Protein AF-A0A127Q709-F1 (afdb_monomer)

Mean predicted aligned error: 5.18 Å

Structure (mmCIF, N/CA/C/O backbone):
data_AF-A0A127Q709-F1
#
_entry.id   AF-A0A127Q709-F1
#
loop_
_atom_site.group_PDB
_atom_site.id
_atom_site.type_symbol
_atom_site.label_atom_id
_atom_site.label_alt_id
_atom_site.label_comp_id
_atom_site.label_asym_id
_atom_site.label_entity_id
_atom_site.label_seq_id
_atom_site.pdbx_PDB_ins_code
_atom_site.Cartn_x
_atom_site.Cartn_y
_atom_site.Cartn_z
_atom_site.occupancy
_atom_site.B_iso_or_equiv
_atom_site.auth_seq_id
_atom_site.auth_comp_id
_atom_site.auth_asym_id
_atom_site.auth_atom_id
_atom_site.pdbx_PDB_model_num
ATOM 1 N N . MET A 1 1 ? 7.941 16.028 22.032 1.00 67.19 1 MET A N 1
ATOM 2 C CA . MET A 1 1 ? 8.791 14.911 22.494 1.00 67.19 1 MET A CA 1
ATOM 3 C C . MET A 1 1 ? 8.388 13.693 21.698 1.00 67.19 1 MET A C 1
ATOM 5 O O . MET A 1 1 ? 7.198 13.430 21.607 1.00 67.19 1 MET A O 1
ATOM 9 N N . GLU A 1 2 ? 9.345 13.014 21.081 1.00 82.94 2 GLU A N 1
ATOM 10 C CA . GLU A 1 2 ? 9.104 11.744 20.394 1.00 82.94 2 GLU A CA 1
ATOM 11 C C . GLU A 1 2 ? 8.990 10.629 21.444 1.00 82.94 2 GLU A C 1
ATOM 13 O O . GLU A 1 2 ? 9.824 10.550 22.348 1.00 82.94 2 GLU A O 1
ATOM 18 N N . GLN A 1 3 ? 7.951 9.795 21.357 1.00 87.25 3 GLN A N 1
ATOM 19 C CA . GLN A 1 3 ? 7.741 8.666 22.263 1.00 87.25 3 GLN A CA 1
ATOM 20 C C . GLN A 1 3 ? 7.582 7.385 21.449 1.00 87.25 3 GLN A C 1
ATOM 22 O O . GLN A 1 3 ? 6.713 7.286 20.587 1.00 87.25 3 GLN A O 1
ATOM 27 N N . LYS A 1 4 ? 8.409 6.381 21.750 1.00 89.19 4 LYS A N 1
ATOM 28 C CA . LYS A 1 4 ? 8.292 5.051 21.148 1.00 89.19 4 LYS A CA 1
ATOM 29 C C . LYS A 1 4 ? 7.234 4.246 21.893 1.00 89.19 4 LYS A C 1
ATOM 31 O O . LYS A 1 4 ? 7.321 4.091 23.110 1.00 89.19 4 LYS A O 1
ATOM 36 N N . ILE A 1 5 ? 6.260 3.723 21.156 1.00 89.50 5 ILE A N 1
ATOM 37 C CA . ILE A 1 5 ? 5.216 2.840 21.677 1.00 89.50 5 ILE A CA 1
ATOM 38 C C . ILE A 1 5 ? 5.480 1.432 21.156 1.00 89.50 5 ILE A C 1
ATOM 40 O O . ILE A 1 5 ? 5.639 1.227 19.954 1.00 89.50 5 ILE A O 1
ATOM 44 N N . LEU A 1 6 ? 5.537 0.458 22.063 1.00 89.12 6 LEU A N 1
ATOM 45 C CA . LEU A 1 6 ? 5.592 -0.947 21.680 1.00 89.12 6 LEU A CA 1
ATOM 46 C C . LEU A 1 6 ? 4.195 -1.394 21.256 1.00 89.12 6 LEU A C 1
ATOM 48 O O . LEU A 1 6 ? 3.249 -1.310 22.037 1.00 89.12 6 LEU A O 1
ATOM 52 N 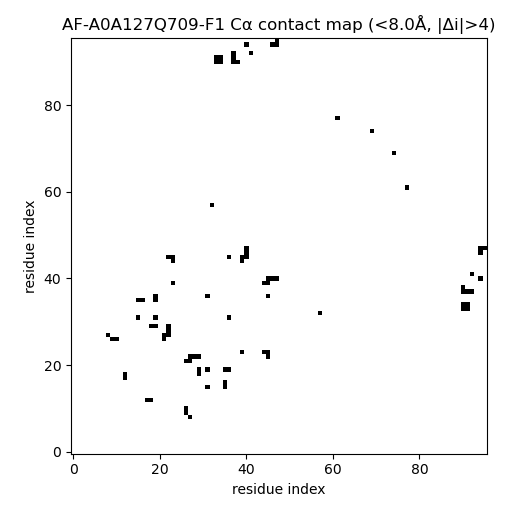N . VAL A 1 7 ? 4.082 -1.878 20.023 1.00 86.69 7 VAL A N 1
ATOM 53 C CA . VAL A 1 7 ? 2.839 -2.429 19.482 1.00 86.69 7 VAL A CA 1
ATOM 54 C C . VAL A 1 7 ? 2.917 -3.950 19.555 1.00 86.69 7 VAL A C 1
ATOM 56 O O . VAL A 1 7 ? 3.858 -4.552 19.042 1.00 86.69 7 VAL A O 1
ATOM 59 N N . SER A 1 8 ? 1.929 -4.569 20.201 1.00 85.88 8 SER A N 1
ATOM 60 C CA . SER A 1 8 ? 1.736 -6.020 20.205 1.00 85.88 8 SER A CA 1
ATOM 61 C C . SER A 1 8 ? 0.436 -6.335 19.478 1.00 85.88 8 SER A C 1
ATOM 63 O O . SER A 1 8 ? -0.622 -5.841 19.868 1.00 85.88 8 SER A O 1
ATOM 65 N N . GLY A 1 9 ? 0.524 -7.111 18.399 1.00 85.94 9 GLY A N 1
ATOM 66 C CA . GLY A 1 9 ? -0.622 -7.546 17.604 1.00 85.94 9 GLY A CA 1
ATOM 67 C C . GLY A 1 9 ? -0.896 -9.040 17.757 1.00 85.94 9 GLY A C 1
ATOM 68 O O . GLY A 1 9 ? 0.007 -9.818 18.071 1.00 85.94 9 GLY A O 1
ATOM 69 N N . ILE A 1 10 ? -2.140 -9.443 17.483 1.00 90.44 10 ILE A N 1
ATOM 70 C CA . ILE A 1 10 ? -2.559 -10.856 17.429 1.00 90.44 10 ILE A CA 1
ATOM 71 C C . ILE A 1 10 ? -2.113 -11.565 16.139 1.00 90.44 10 ILE A C 1
ATOM 73 O O . ILE A 1 10 ? -2.157 -12.790 16.062 1.00 90.44 10 ILE A O 1
ATOM 77 N N . LEU A 1 11 ? -1.675 -10.797 15.136 1.00 93.12 11 LEU A N 1
ATOM 78 C CA . LEU A 1 11 ? -1.184 -11.272 13.847 1.00 93.12 11 LEU A CA 1
ATOM 79 C C . LEU A 1 11 ? 0.042 -10.454 13.427 1.00 93.12 11 LEU A C 1
ATOM 81 O O . LEU A 1 11 ? 0.047 -9.230 13.541 1.00 93.12 11 LEU A O 1
ATOM 85 N N . TRP A 1 12 ? 1.052 -11.146 12.901 1.00 92.81 12 TRP A N 1
ATOM 86 C CA . TRP A 1 12 ? 2.258 -10.559 12.323 1.00 92.81 12 TRP A CA 1
ATOM 87 C C . TRP A 1 12 ? 2.454 -11.134 10.926 1.00 92.81 12 TRP A C 1
ATOM 89 O O . TRP A 1 12 ? 2.347 -12.345 10.732 1.00 92.81 12 TRP A O 1
ATOM 99 N N . GLY A 1 13 ? 2.738 -10.277 9.950 1.00 90.38 13 GLY A N 1
ATOM 100 C CA . GLY A 1 13 ? 2.867 -10.693 8.560 1.00 90.38 13 GLY A CA 1
ATOM 101 C C . GLY A 1 13 ? 3.722 -9.731 7.751 1.00 90.38 13 GLY A C 1
ATOM 102 O O . GLY A 1 13 ? 3.896 -8.572 8.114 1.00 90.38 13 GLY A O 1
ATOM 103 N N . ASN A 1 14 ? 4.256 -10.232 6.643 1.00 93.56 14 ASN A N 1
ATOM 104 C CA . ASN 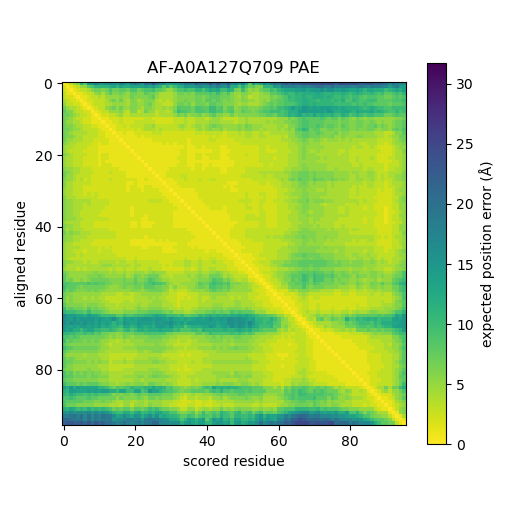A 1 14 ? 5.033 -9.470 5.665 1.00 93.56 14 ASN A CA 1
ATOM 105 C C . ASN A 1 14 ? 4.294 -9.318 4.321 1.00 93.56 14 ASN A C 1
ATOM 107 O O . ASN A 1 14 ? 4.899 -8.928 3.326 1.00 93.56 14 ASN A O 1
ATOM 111 N N . SER A 1 15 ? 3.001 -9.647 4.288 1.00 95.38 15 SER A N 1
ATOM 112 C CA . SER A 1 15 ? 2.130 -9.511 3.123 1.00 95.38 15 SER A CA 1
ATOM 113 C C . SER A 1 15 ? 1.057 -8.468 3.415 1.00 95.38 15 SER A C 1
ATOM 115 O O . SER A 1 15 ? 0.301 -8.610 4.377 1.00 95.38 15 SER A O 1
ATOM 117 N N . GLY A 1 16 ? 0.992 -7.431 2.577 1.00 94.50 16 GLY A N 1
ATOM 118 C CA . GLY A 1 16 ? -0.023 -6.382 2.684 1.00 94.50 16 GLY A CA 1
ATOM 119 C C . GLY A 1 16 ? -1.443 -6.924 2.523 1.00 94.50 16 GLY A C 1
ATOM 120 O O . GLY A 1 16 ? -2.315 -6.560 3.303 1.00 94.50 16 GLY A O 1
ATOM 121 N N . ASP A 1 17 ? -1.656 -7.861 1.592 1.00 96.38 17 ASP A N 1
ATOM 122 C CA . ASP A 1 17 ? -2.971 -8.468 1.346 1.00 96.38 17 ASP A CA 1
ATOM 123 C C . ASP A 1 17 ? -3.513 -9.193 2.582 1.00 96.38 17 ASP A C 1
ATOM 125 O O . ASP A 1 17 ? -4.637 -8.938 3.003 1.00 96.38 17 ASP A O 1
ATOM 129 N N . ILE A 1 18 ? -2.687 -10.031 3.220 1.00 96.56 18 ILE A N 1
ATOM 130 C CA . ILE A 1 18 ? -3.085 -10.769 4.429 1.00 96.56 18 ILE A CA 1
ATOM 131 C C . ILE A 1 18 ? -3.431 -9.800 5.566 1.00 96.56 18 ILE A C 1
ATOM 133 O O . ILE A 1 18 ? -4.416 -9.997 6.274 1.00 96.56 18 ILE A O 1
ATOM 137 N N . LEU A 1 19 ? -2.625 -8.751 5.753 1.00 96.56 19 LEU A N 1
ATOM 138 C CA . LEU A 1 19 ? -2.849 -7.772 6.818 1.00 96.56 19 LEU A CA 1
ATOM 139 C C . LEU A 1 19 ? -4.070 -6.881 6.551 1.00 96.56 19 LEU A C 1
ATOM 141 O O . LEU A 1 19 ? -4.786 -6.553 7.497 1.00 96.56 19 LEU A O 1
ATOM 145 N N . ARG A 1 20 ? -4.331 -6.517 5.289 1.00 96.81 20 ARG A N 1
ATOM 146 C CA . ARG A 1 20 ? -5.563 -5.832 4.875 1.00 96.81 20 ARG A CA 1
ATOM 147 C C . ARG A 1 20 ? -6.778 -6.692 5.190 1.00 96.81 20 ARG A C 1
ATOM 149 O O . ARG A 1 20 ? -7.702 -6.203 5.830 1.00 96.81 20 ARG A O 1
ATOM 156 N N . ASP A 1 21 ? -6.779 -7.943 4.740 1.00 97.00 21 ASP A N 1
ATOM 157 C CA . ASP A 1 21 ? -7.939 -8.824 4.879 1.00 97.00 21 ASP A CA 1
ATOM 158 C C . ASP A 1 21 ? -8.211 -9.119 6.360 1.00 97.00 21 ASP A C 1
ATOM 160 O O . ASP A 1 21 ? -9.351 -9.049 6.808 1.00 97.00 21 ASP A O 1
ATOM 164 N N . ALA A 1 22 ? -7.163 -9.310 7.167 1.00 96.88 22 ALA A N 1
ATOM 165 C CA . ALA A 1 22 ? -7.304 -9.426 8.616 1.00 96.88 22 ALA A CA 1
ATOM 166 C C . ALA A 1 22 ? -7.934 -8.171 9.254 1.00 96.88 22 ALA A C 1
ATOM 168 O O . ALA A 1 22 ? -8.795 -8.289 10.124 1.00 96.88 22 ALA A O 1
ATOM 169 N N . ALA A 1 23 ? -7.539 -6.967 8.828 1.00 97.00 23 ALA A N 1
ATOM 170 C CA . ALA A 1 23 ? -8.143 -5.731 9.326 1.00 97.00 23 ALA A CA 1
ATOM 171 C C . ALA A 1 23 ? -9.614 -5.587 8.897 1.00 97.00 23 ALA A C 1
ATOM 173 O O . ALA A 1 23 ? -10.440 -5.170 9.706 1.00 97.00 23 ALA A O 1
ATOM 174 N N . VAL A 1 24 ? -9.955 -5.984 7.665 1.00 97.88 24 VAL A N 1
ATOM 175 C CA . VAL A 1 24 ? -11.342 -6.027 7.160 1.00 97.88 24 VAL A CA 1
ATOM 176 C C . VAL A 1 24 ? -12.210 -6.975 7.993 1.00 97.88 24 VAL A C 1
ATOM 178 O O . VAL A 1 24 ? -13.348 -6.638 8.307 1.00 97.88 24 VAL A O 1
ATOM 181 N N . GLU A 1 25 ? -11.660 -8.114 8.413 1.00 97.38 25 GLU A N 1
ATOM 182 C CA . GLU A 1 25 ? -12.325 -9.082 9.298 1.00 97.38 25 GLU A CA 1
ATOM 183 C C . GLU A 1 25 ? -12.300 -8.671 10.788 1.00 97.38 25 GLU A C 1
ATOM 185 O O . GLU A 1 25 ? -12.742 -9.419 11.661 1.00 97.38 25 GLU A O 1
ATOM 190 N N . GLY A 1 26 ? -11.791 -7.478 11.113 1.00 96.06 26 GLY A N 1
ATOM 191 C CA . GLY A 1 26 ? -11.830 -6.919 12.465 1.00 96.06 26 GLY A CA 1
ATOM 192 C C . GLY A 1 26 ? -10.726 -7.404 13.409 1.00 96.06 26 GLY A C 1
ATOM 193 O O . GLY A 1 26 ? -10.847 -7.232 14.621 1.00 96.06 26 GLY A O 1
ATOM 194 N N . LEU A 1 27 ? -9.630 -7.975 12.896 1.00 95.56 27 LEU A N 1
ATOM 195 C CA . LEU A 1 27 ? -8.511 -8.454 13.722 1.00 95.56 27 LEU A CA 1
ATOM 196 C C . LEU A 1 27 ? -7.590 -7.328 14.237 1.00 95.56 27 LEU A C 1
ATOM 198 O O . LEU A 1 27 ? -6.666 -7.600 15.006 1.00 95.56 27 LEU A O 1
ATOM 202 N N . GLY A 1 28 ? -7.816 -6.072 13.842 1.00 94.00 28 GLY A N 1
ATOM 203 C CA . GLY A 1 28 ? -7.088 -4.920 14.376 1.00 94.00 28 GLY A CA 1
ATOM 204 C C . GLY A 1 28 ? -6.909 -3.774 13.382 1.00 94.00 28 GLY A C 1
ATOM 205 O O . GLY A 1 28 ? -7.647 -3.646 12.410 1.00 94.00 28 GLY A O 1
ATOM 206 N N . ILE A 1 29 ? -5.911 -2.930 13.654 1.00 94.62 29 ILE A N 1
ATOM 207 C CA . ILE A 1 29 ? -5.520 -1.785 12.819 1.00 94.62 29 ILE A CA 1
ATOM 208 C C . ILE A 1 29 ? -4.317 -2.189 11.962 1.00 94.62 29 ILE A C 1
ATOM 210 O O . ILE A 1 29 ? -3.425 -2.896 12.431 1.00 94.62 29 ILE A O 1
ATOM 214 N N . THR A 1 30 ? -4.267 -1.711 10.719 1.00 94.25 30 THR A N 1
ATOM 215 C CA . THR A 1 30 ? -3.136 -1.922 9.811 1.00 94.25 30 THR A CA 1
ATOM 216 C C . THR A 1 30 ? -2.716 -0.610 9.152 1.00 94.25 30 THR A C 1
ATOM 218 O O . THR A 1 30 ? -3.559 0.238 8.863 1.00 94.25 30 THR A O 1
ATOM 221 N N . LEU A 1 31 ? -1.413 -0.441 8.927 1.00 92.69 31 LEU A N 1
ATOM 222 C CA . LEU A 1 31 ? -0.855 0.649 8.129 1.00 92.69 31 LEU A CA 1
ATOM 223 C C . LEU A 1 31 ? -0.598 0.106 6.724 1.00 92.69 31 LEU A C 1
ATOM 225 O O . LEU A 1 31 ? 0.232 -0.786 6.554 1.00 92.69 31 LEU A O 1
ATOM 229 N N . GLN A 1 32 ? -1.325 0.617 5.734 1.00 93.25 32 GLN A N 1
ATOM 230 C CA . GLN A 1 32 ? -1.242 0.154 4.351 1.00 93.25 32 GLN A CA 1
ATOM 231 C C . GLN A 1 32 ? -1.243 1.349 3.393 1.00 93.25 32 GLN A C 1
ATOM 233 O O . GLN A 1 32 ? -1.956 2.317 3.645 1.00 93.25 32 GLN A O 1
ATOM 238 N N . PRO A 1 33 ? -0.504 1.268 2.275 1.00 92.12 33 PRO A N 1
ATOM 239 C CA . PRO A 1 33 ? -0.680 2.158 1.138 1.00 92.12 33 PRO A CA 1
ATOM 240 C C . PRO A 1 33 ? -2.128 2.206 0.643 1.00 92.12 33 PRO A C 1
ATOM 242 O O . PRO A 1 33 ? -2.773 1.164 0.487 1.00 92.12 33 PRO A O 1
ATOM 245 N N . ASP A 1 34 ? -2.594 3.403 0.289 1.00 91.12 34 ASP A N 1
ATOM 246 C CA . ASP A 1 34 ? -3.979 3.646 -0.132 1.00 91.12 34 ASP A CA 1
ATOM 247 C C . ASP A 1 34 ? -4.417 2.750 -1.292 1.00 91.12 34 ASP A C 1
ATOM 249 O O . ASP A 1 34 ? -5.524 2.211 -1.279 1.00 91.12 34 ASP A O 1
ATOM 253 N N . PHE A 1 35 ? -3.531 2.501 -2.263 1.00 90.88 35 PHE A N 1
ATOM 254 C CA . PHE A 1 35 ? -3.842 1.663 -3.425 1.00 90.88 35 PHE A CA 1
ATOM 255 C C . PHE A 1 35 ? -4.220 0.220 -3.065 1.00 90.88 35 PHE A C 1
ATOM 257 O O . PHE A 1 35 ? -4.883 -0.439 -3.863 1.00 90.88 35 PHE A O 1
ATOM 264 N N . MET A 1 36 ? -3.831 -0.282 -1.887 1.00 94.00 36 MET A N 1
ATOM 265 C CA . MET A 1 36 ? -4.211 -1.624 -1.434 1.00 94.00 36 MET A CA 1
ATOM 266 C C . MET A 1 36 ? -5.542 -1.654 -0.68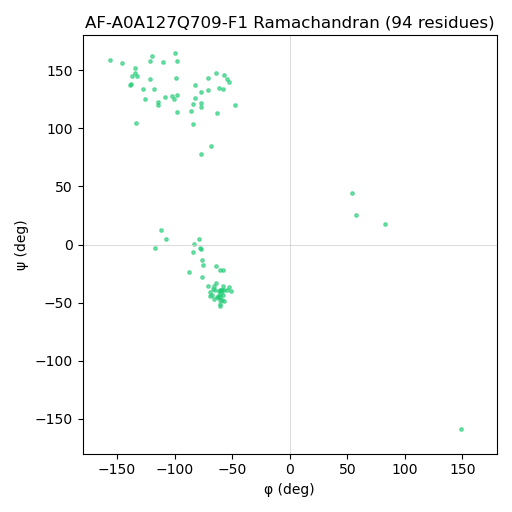6 1.00 94.00 36 MET A C 1
ATOM 268 O O . MET A 1 36 ? -6.172 -2.709 -0.633 1.00 94.00 36 MET A O 1
ATOM 272 N N . ILE A 1 37 ? -5.969 -0.534 -0.099 1.00 95.00 37 ILE A N 1
ATOM 273 C CA . ILE A 1 37 ? -7.119 -0.483 0.819 1.00 95.00 37 ILE A CA 1
ATOM 274 C C . ILE A 1 37 ? -8.276 0.387 0.320 1.00 95.00 37 ILE A C 1
ATOM 276 O O . ILE A 1 37 ? -9.326 0.425 0.961 1.00 95.00 37 ILE A O 1
ATOM 280 N N . TYR A 1 38 ? -8.124 1.055 -0.827 1.00 94.94 38 TYR A N 1
ATOM 281 C CA . TYR A 1 38 ? -9.101 2.023 -1.328 1.00 94.94 38 TYR A CA 1
ATOM 282 C C . TYR A 1 38 ? -10.513 1.441 -1.497 1.00 94.94 38 TYR A C 1
ATOM 284 O O . TYR A 1 38 ? -11.489 2.110 -1.163 1.00 94.94 38 TYR A O 1
ATOM 292 N N . GLU A 1 39 ? -10.653 0.197 -1.971 1.00 95.19 39 GLU A N 1
ATOM 293 C CA . GLU A 1 39 ? -11.972 -0.438 -2.125 1.00 95.19 39 GLU A CA 1
ATOM 294 C C . GLU A 1 39 ? -12.621 -0.700 -0.774 1.00 95.19 39 GLU A C 1
ATOM 296 O O . GLU A 1 39 ? -13.792 -0.381 -0.580 1.00 95.19 39 GLU A O 1
ATOM 301 N N . ALA A 1 40 ? -11.848 -1.204 0.186 1.00 95.81 40 ALA A N 1
ATOM 302 C CA . ALA A 1 40 ? -12.334 -1.479 1.528 1.00 95.81 40 ALA A CA 1
ATOM 303 C C . ALA A 1 40 ? -12.728 -0.188 2.268 1.00 95.81 40 ALA A C 1
ATOM 305 O O . ALA A 1 40 ? -13.735 -0.177 2.976 1.00 95.81 40 ALA A O 1
ATOM 306 N N . LEU A 1 41 ? -12.002 0.916 2.056 1.00 95.06 41 LEU A N 1
ATOM 307 C CA . LEU A 1 41 ? -12.390 2.245 2.543 1.00 95.06 41 LEU A CA 1
ATOM 308 C C . LEU A 1 41 ? -13.677 2.738 1.864 1.00 95.06 41 LEU A C 1
ATOM 310 O O . LEU A 1 41 ? -14.609 3.178 2.540 1.00 95.06 41 LEU A O 1
ATOM 314 N N . ARG A 1 42 ? -13.770 2.619 0.532 1.00 94.00 42 ARG A N 1
ATOM 315 C CA . ARG A 1 42 ? -14.958 3.009 -0.249 1.00 94.00 42 ARG A CA 1
ATOM 316 C C . ARG A 1 42 ? -16.209 2.242 0.187 1.00 94.00 42 ARG A C 1
ATOM 318 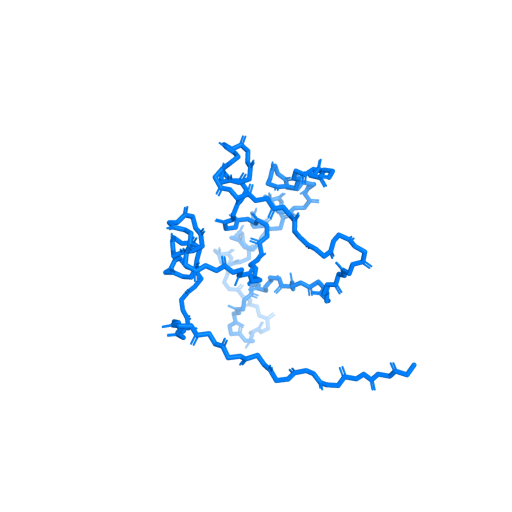O O . ARG A 1 42 ? -17.289 2.821 0.265 1.00 94.00 42 ARG A O 1
ATOM 325 N N . GLU A 1 43 ? -16.056 0.957 0.485 1.00 95.69 43 GLU A N 1
ATOM 326 C CA . GLU A 1 43 ? -17.118 0.057 0.949 1.00 95.69 43 GLU A CA 1
ATOM 327 C C . GLU A 1 43 ? -17.381 0.148 2.458 1.00 95.69 43 GLU A C 1
ATOM 329 O O . GLU A 1 43 ? -18.260 -0.548 2.963 1.00 95.69 43 GLU A O 1
ATOM 334 N N . ARG A 1 44 ? -16.651 1.009 3.185 1.00 94.94 44 ARG A N 1
ATOM 335 C CA . ARG A 1 44 ? -16.723 1.159 4.650 1.00 94.94 44 ARG A CA 1
ATOM 336 C C . ARG A 1 44 ? -16.445 -0.131 5.428 1.00 94.94 44 ARG A C 1
ATOM 338 O O . ARG A 1 44 ? -16.887 -0.277 6.564 1.00 94.94 44 ARG A O 1
ATOM 345 N N . LYS A 1 45 ? -15.696 -1.053 4.824 1.00 97.25 45 LYS A N 1
ATOM 346 C CA . LYS A 1 45 ? -15.109 -2.216 5.503 1.00 97.25 45 LYS A CA 1
ATOM 347 C C . LYS A 1 45 ? -13.897 -1.815 6.341 1.00 97.25 45 LYS A C 1
ATOM 349 O O . LYS A 1 45 ? -13.608 -2.449 7.344 1.00 97.25 45 LYS A O 1
ATOM 354 N N . LEU A 1 46 ? -13.214 -0.744 5.936 1.00 96.75 46 LEU A N 1
ATOM 355 C CA . LEU A 1 46 ? -12.166 -0.083 6.705 1.00 96.75 46 LEU A CA 1
ATOM 356 C C . LEU A 1 46 ? -12.527 1.385 6.942 1.00 96.75 46 LEU A C 1
ATOM 358 O O . LEU A 1 46 ? -13.291 1.986 6.183 1.00 96.75 46 LEU A O 1
ATOM 362 N N . VAL A 1 47 ? -11.930 1.966 7.980 1.00 95.31 47 VAL A N 1
ATOM 363 C CA . VAL A 1 47 ? -12.009 3.395 8.307 1.00 95.31 47 VAL A CA 1
ATOM 364 C C . VAL A 1 47 ? -10.614 3.919 8.647 1.00 95.31 47 VAL A C 1
ATOM 366 O O . VAL A 1 47 ? -9.795 3.178 9.195 1.00 95.31 47 VAL A O 1
ATOM 369 N N . ARG A 1 48 ? -10.333 5.192 8.335 1.00 93.19 48 ARG A N 1
ATOM 370 C CA . ARG A 1 48 ? -9.090 5.845 8.773 1.00 93.19 48 ARG A CA 1
ATOM 371 C C . ARG A 1 48 ? -9.162 6.076 10.281 1.00 93.19 48 ARG A C 1
ATOM 373 O O . ARG A 1 48 ? -10.154 6.584 10.796 1.00 93.19 48 ARG A O 1
ATOM 380 N N . VAL A 1 49 ? -8.093 5.717 10.976 1.00 93.88 49 VAL A N 1
ATOM 381 C CA . VAL A 1 49 ? -7.880 6.020 12.396 1.00 93.88 49 VAL A CA 1
ATOM 382 C C . VAL A 1 49 ? -6.622 6.865 12.532 1.00 93.88 49 VAL A C 1
ATOM 384 O O . VAL A 1 49 ? -5.810 6.896 11.610 1.00 93.88 49 VAL A O 1
ATOM 387 N N . LEU A 1 50 ? -6.457 7.543 13.673 1.00 92.06 50 LEU A N 1
ATOM 388 C CA . LEU A 1 50 ? -5.307 8.424 13.919 1.00 92.06 50 LEU A CA 1
ATOM 389 C C . LEU A 1 50 ? -5.148 9.488 12.813 1.00 92.06 50 LEU A C 1
ATOM 391 O O . LEU A 1 50 ? -4.047 9.726 12.338 1.00 92.06 50 LEU A O 1
ATOM 395 N N . SER A 1 51 ? -6.250 10.120 12.393 1.00 90.94 51 SER A N 1
ATOM 396 C CA . SER A 1 51 ? -6.294 11.068 11.264 1.00 90.94 51 SER A CA 1
ATOM 397 C C . SER A 1 51 ? -5.359 12.271 11.399 1.00 90.94 51 SER A C 1
ATOM 399 O O . SER A 1 51 ? -4.996 12.862 10.390 1.00 90.94 51 SER A O 1
ATOM 401 N N . ASP A 1 52 ? -4.957 12.606 12.624 1.00 92.75 52 ASP A N 1
ATOM 402 C CA . ASP A 1 52 ? -4.015 13.692 12.917 1.00 92.75 52 ASP A CA 1
ATOM 403 C C . ASP A 1 52 ? -2.548 13.306 12.646 1.00 92.75 52 ASP A C 1
ATOM 405 O O . ASP A 1 52 ? -1.647 14.126 12.822 1.00 92.75 52 ASP A O 1
ATOM 409 N N . TRP A 1 53 ? -2.302 12.053 12.253 1.00 89.81 53 TRP A N 1
ATOM 410 C CA . TRP A 1 53 ? -0.981 11.490 12.006 1.00 89.81 53 TRP A CA 1
ATOM 411 C C . TRP A 1 53 ? -0.871 10.985 10.568 1.00 89.81 53 TRP A C 1
ATOM 413 O O . TRP A 1 53 ? -1.808 10.404 10.012 1.00 89.81 53 TRP A O 1
ATOM 423 N N . GLU A 1 54 ? 0.309 11.180 9.986 1.00 87.25 54 GLU A N 1
ATOM 424 C CA . GLU A 1 54 ? 0.677 10.697 8.656 1.00 87.25 54 GLU A CA 1
ATOM 425 C C . GLU A 1 54 ? 2.065 10.063 8.707 1.00 87.25 54 GLU A C 1
ATOM 427 O O . GLU A 1 54 ? 2.888 10.390 9.567 1.00 87.25 54 GLU A O 1
ATOM 432 N N . THR A 1 55 ? 2.297 9.108 7.812 1.00 87.50 55 THR A N 1
ATOM 433 C CA . THR A 1 55 ? 3.609 8.494 7.610 1.00 87.50 55 THR A CA 1
ATOM 434 C C . THR A 1 55 ? 4.289 9.124 6.410 1.00 87.50 55 THR A C 1
ATOM 436 O O . THR A 1 55 ? 3.626 9.743 5.583 1.00 87.50 55 THR A O 1
ATOM 439 N N . ASP A 1 56 ? 5.595 8.912 6.283 1.00 87.19 56 ASP A N 1
ATOM 440 C CA . ASP A 1 56 ? 6.314 9.322 5.081 1.00 87.19 56 ASP A CA 1
ATOM 441 C C . ASP A 1 56 ? 5.709 8.678 3.825 1.00 87.19 56 ASP A C 1
ATOM 443 O O . ASP A 1 56 ? 5.247 7.528 3.850 1.00 87.19 56 ASP A O 1
ATOM 447 N N . ASP A 1 57 ? 5.748 9.421 2.719 1.00 82.00 57 ASP A N 1
ATOM 448 C CA . ASP A 1 57 ? 5.268 8.946 1.428 1.00 82.00 57 ASP A CA 1
ATOM 449 C C . ASP A 1 57 ? 6.052 7.714 0.963 1.00 82.00 57 ASP A C 1
ATOM 451 O O . ASP A 1 57 ? 7.289 7.676 0.962 1.00 82.00 57 ASP A O 1
ATOM 455 N N . LEU A 1 58 ? 5.321 6.705 0.486 1.00 83.56 58 LEU A N 1
ATOM 456 C CA . LEU A 1 58 ? 5.921 5.534 -0.135 1.00 83.56 58 LEU A CA 1
ATOM 457 C C . LEU A 1 58 ? 6.183 5.802 -1.620 1.00 83.56 58 LEU A C 1
ATOM 459 O O . LEU A 1 58 ? 5.258 5.916 -2.423 1.00 83.56 58 LEU A O 1
ATOM 463 N N . ALA A 1 59 ? 7.455 5.826 -2.008 1.00 86.50 59 ALA A N 1
ATOM 464 C CA . ALA A 1 59 ? 7.838 5.940 -3.409 1.00 86.50 59 ALA A CA 1
ATOM 465 C C . ALA A 1 59 ? 7.791 4.581 -4.135 1.00 86.50 59 ALA A C 1
ATOM 467 O O . ALA A 1 59 ? 8.269 3.562 -3.631 1.00 86.50 59 ALA A O 1
ATOM 468 N N . VAL A 1 60 ? 7.262 4.584 -5.363 1.00 87.88 60 VAL A N 1
ATOM 469 C CA . VAL A 1 60 ? 7.281 3.433 -6.278 1.00 87.88 60 VAL A CA 1
ATOM 470 C C . VAL A 1 60 ? 8.363 3.650 -7.330 1.00 87.88 60 VAL A C 1
ATOM 472 O O . VAL A 1 60 ? 8.390 4.676 -8.006 1.00 87.88 60 VAL A O 1
ATOM 475 N N . PHE A 1 61 ? 9.249 2.667 -7.496 1.00 92.12 61 PHE A N 1
ATOM 476 C CA . PHE A 1 61 ? 10.388 2.763 -8.408 1.00 92.12 61 PHE A CA 1
ATOM 477 C C . PHE A 1 61 ? 10.323 1.707 -9.512 1.00 92.12 61 PHE A C 1
ATOM 479 O O . PHE A 1 61 ? 10.147 0.519 -9.247 1.00 92.12 61 PHE A O 1
ATOM 486 N N . ALA A 1 62 ? 10.567 2.126 -10.755 1.00 92.62 62 ALA A N 1
ATOM 487 C CA . ALA A 1 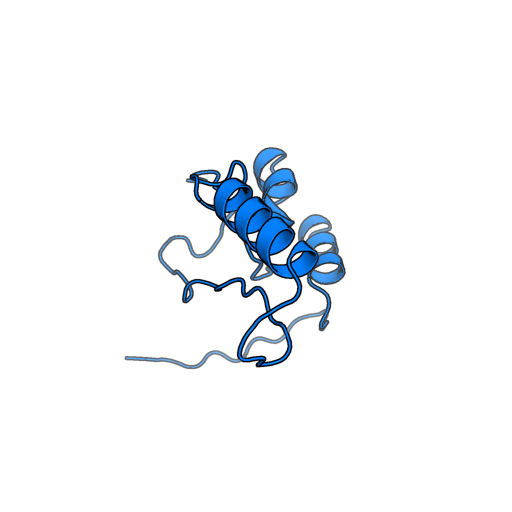62 ? 10.885 1.212 -11.846 1.00 92.62 62 ALA A CA 1
ATOM 488 C C . ALA A 1 62 ? 12.391 0.898 -11.822 1.00 92.62 62 ALA A C 1
ATOM 490 O O . ALA A 1 62 ? 13.213 1.723 -12.225 1.00 92.62 62 ALA A O 1
ATOM 491 N N . VAL A 1 63 ? 12.762 -0.293 -11.346 1.00 93.75 63 VAL A N 1
ATOM 492 C CA . VAL A 1 63 ? 14.166 -0.718 -11.222 1.00 93.75 63 VAL A CA 1
ATOM 493 C C . VAL A 1 63 ? 14.569 -1.587 -12.414 1.00 93.75 63 VAL A C 1
ATOM 495 O O . VAL A 1 63 ? 13.903 -2.567 -12.739 1.00 93.75 63 VAL A O 1
ATOM 498 N N . TYR A 1 64 ? 15.680 -1.245 -13.067 1.00 91.38 64 TYR A N 1
ATOM 499 C CA . TYR A 1 64 ? 16.234 -1.981 -14.205 1.00 91.38 64 TYR A CA 1
ATOM 500 C C . TYR A 1 64 ? 17.772 -1.930 -14.190 1.00 91.38 64 TYR A C 1
ATOM 502 O O . TYR A 1 64 ? 18.345 -1.015 -13.596 1.00 91.38 64 TYR A O 1
ATOM 510 N N . PRO A 1 65 ? 18.476 -2.893 -14.825 1.00 92.31 65 PRO A N 1
ATOM 511 C CA . PRO A 1 65 ? 19.936 -2.907 -14.836 1.00 92.31 65 PRO A CA 1
ATOM 512 C C . PRO A 1 65 ? 20.526 -1.623 -15.420 1.00 92.31 65 PRO A C 1
ATOM 514 O O . PRO A 1 65 ? 20.122 -1.185 -16.502 1.00 92.31 65 PRO A O 1
ATOM 517 N N . ASN A 1 66 ? 21.530 -1.064 -14.740 1.00 88.44 66 ASN A N 1
ATOM 518 C CA . ASN A 1 66 ? 22.239 0.114 -15.220 1.00 88.44 66 ASN A CA 1
ATOM 519 C C . ASN A 1 66 ? 22.960 -0.208 -16.540 1.00 88.44 66 ASN A C 1
ATOM 521 O O . ASN A 1 66 ? 23.890 -1.016 -16.590 1.00 88.44 66 ASN A O 1
ATOM 525 N N . ARG A 1 67 ? 22.501 0.413 -17.627 1.00 86.25 67 ARG A N 1
ATOM 526 C CA . ARG A 1 67 ? 23.056 0.282 -18.974 1.00 86.25 67 ARG A CA 1
ATOM 527 C C . ARG A 1 67 ? 23.087 1.656 -19.619 1.00 86.25 67 ARG A C 1
ATOM 529 O O . ARG A 1 67 ? 22.097 2.377 -19.563 1.00 86.25 67 ARG A O 1
ATOM 536 N N . LYS A 1 68 ? 24.183 1.971 -20.321 1.00 85.31 68 LYS A N 1
ATOM 537 C CA . LYS A 1 68 ? 24.329 3.229 -21.077 1.00 85.31 68 LYS A CA 1
ATOM 538 C C . LYS A 1 68 ? 23.156 3.470 -22.037 1.00 85.31 68 LYS A C 1
ATOM 540 O O . LYS A 1 68 ? 22.713 4.601 -22.191 1.00 85.31 68 LYS A O 1
ATOM 545 N N . PHE A 1 69 ? 22.643 2.395 -22.640 1.00 87.44 69 PHE A N 1
ATOM 546 C CA . PHE A 1 69 ? 21.452 2.410 -23.483 1.00 87.44 69 PHE A CA 1
ATOM 547 C C . PHE A 1 69 ? 20.530 1.250 -23.078 1.00 87.44 69 PHE A C 1
ATOM 549 O O . PHE A 1 69 ? 20.849 0.091 -23.370 1.00 87.44 69 PHE A O 1
ATOM 556 N N . PRO A 1 70 ? 19.416 1.506 -22.367 1.00 88.19 70 PRO A N 1
ATOM 557 C CA . PRO A 1 70 ? 18.424 0.471 -22.113 1.00 88.19 70 PRO A CA 1
ATOM 558 C C . PRO A 1 70 ? 17.787 0.020 -23.442 1.00 88.19 70 PRO A C 1
ATOM 560 O O . PRO A 1 70 ? 17.641 0.838 -24.355 1.00 88.19 70 PRO A O 1
ATOM 563 N N . PRO A 1 71 ? 17.395 -1.261 -23.582 1.00 94.69 71 PRO A N 1
ATOM 564 C CA . PRO A 1 71 ? 16.707 -1.734 -24.780 1.00 94.69 71 PRO A CA 1
ATOM 565 C C . PRO A 1 71 ? 15.463 -0.881 -25.080 1.00 94.69 71 PRO A C 1
ATOM 567 O O . PRO A 1 71 ? 14.744 -0.546 -24.134 1.00 94.69 71 PRO A O 1
ATOM 570 N N . PRO A 1 72 ? 15.137 -0.592 -26.357 1.00 94.94 72 PRO A N 1
ATOM 571 C CA . PRO A 1 72 ? 13.984 0.243 -26.707 1.00 94.94 72 PRO A CA 1
ATOM 572 C C . PRO A 1 72 ? 12.678 -0.208 -26.044 1.00 94.94 72 PRO A C 1
ATOM 574 O O . PRO A 1 72 ? 11.951 0.616 -25.510 1.00 94.94 72 PRO A O 1
ATOM 577 N N . LYS A 1 73 ? 12.441 -1.525 -25.958 1.00 96.06 73 LYS A N 1
ATOM 578 C CA . LYS A 1 73 ? 11.269 -2.096 -25.272 1.00 96.06 73 LYS A CA 1
ATOM 579 C C . LYS A 1 73 ? 11.181 -1.711 -23.788 1.00 96.06 73 LYS A C 1
ATOM 581 O O . LYS A 1 73 ? 10.089 -1.456 -23.300 1.00 96.06 73 LYS A O 1
ATOM 586 N N . VAL A 1 74 ? 12.315 -1.660 -23.080 1.00 95.31 74 VAL A N 1
ATOM 587 C CA . VAL A 1 74 ? 12.363 -1.254 -21.663 1.00 95.31 74 VAL A CA 1
ATOM 588 C C . VAL A 1 74 ? 12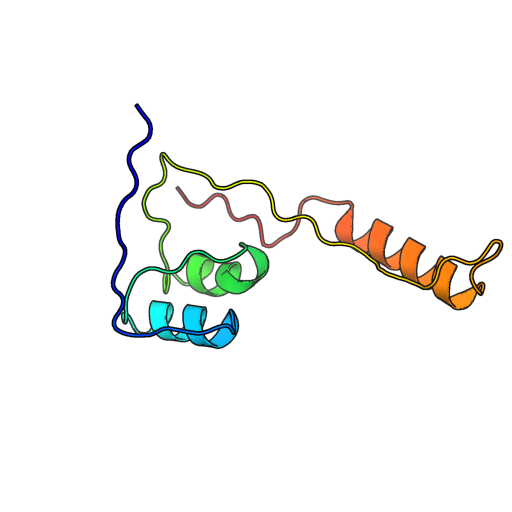.048 0.231 -21.538 1.00 95.31 74 VAL A C 1
ATOM 590 O O . VAL A 1 74 ? 11.247 0.603 -20.691 1.00 95.31 74 VAL A O 1
ATOM 593 N N . ARG A 1 75 ? 12.631 1.071 -22.404 1.00 93.62 75 ARG A N 1
ATOM 594 C CA . ARG A 1 75 ? 12.341 2.510 -22.413 1.00 93.62 75 ARG A CA 1
ATOM 595 C C . ARG A 1 75 ? 10.867 2.783 -22.697 1.00 93.62 75 ARG A C 1
ATOM 597 O O . ARG A 1 75 ? 10.231 3.427 -21.880 1.00 93.62 75 ARG A O 1
ATOM 604 N N . SER A 1 76 ? 10.312 2.201 -23.760 1.00 95.94 76 SER A N 1
ATOM 605 C CA . SER A 1 76 ? 8.892 2.358 -24.087 1.00 95.94 76 SER A CA 1
ATOM 606 C C . SER A 1 76 ? 7.969 1.896 -22.955 1.00 95.94 76 SER A C 1
ATOM 608 O O . SER A 1 76 ? 6.936 2.513 -22.727 1.00 95.94 76 SER A O 1
ATOM 610 N N . PHE A 1 77 ? 8.331 0.836 -22.224 1.00 96.25 77 PHE A N 1
ATOM 611 C CA . PHE A 1 77 ? 7.554 0.397 -21.064 1.00 96.25 77 PHE A CA 1
ATOM 612 C C . PHE A 1 77 ? 7.645 1.376 -19.887 1.00 96.25 77 PHE A C 1
ATOM 614 O O . PHE A 1 77 ? 6.633 1.656 -19.256 1.00 96.25 77 PHE A O 1
ATOM 621 N N . ILE A 1 78 ? 8.829 1.931 -19.607 1.00 94.81 78 ILE A N 1
ATOM 622 C CA . ILE A 1 78 ? 8.994 2.968 -18.577 1.00 94.81 78 ILE A CA 1
ATOM 623 C C . ILE A 1 78 ? 8.187 4.216 -18.938 1.00 94.81 78 ILE A C 1
ATOM 625 O O . ILE A 1 78 ? 7.478 4.727 -18.078 1.00 94.81 78 ILE A O 1
ATOM 629 N N . ASP A 1 79 ? 8.250 4.668 -20.192 1.00 94.62 79 ASP A N 1
ATOM 630 C CA . ASP A 1 79 ? 7.500 5.836 -20.664 1.00 94.62 79 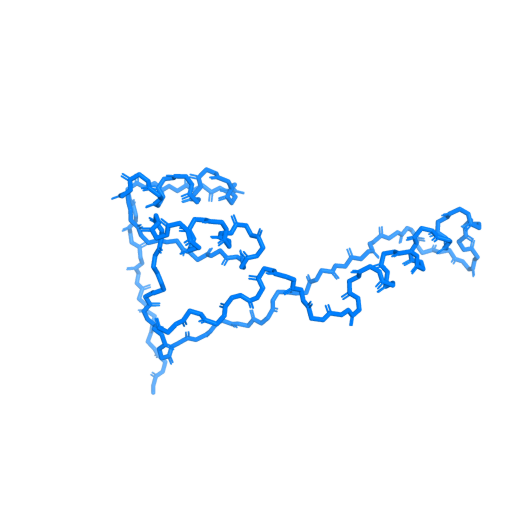ASP A CA 1
ATOM 631 C C . ASP A 1 79 ? 5.987 5.625 -20.457 1.00 94.62 79 ASP A C 1
ATOM 633 O O . ASP A 1 79 ? 5.309 6.493 -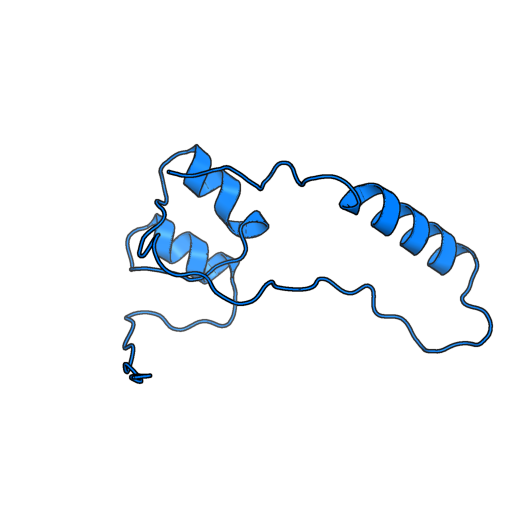19.910 1.00 94.62 79 ASP A O 1
ATOM 637 N N . PHE A 1 80 ? 5.483 4.425 -20.777 1.00 95.62 80 PHE A N 1
ATOM 638 C CA . PHE A 1 80 ? 4.098 4.030 -20.505 1.00 95.62 80 PHE A CA 1
ATOM 639 C C . PHE A 1 80 ? 3.745 4.061 -19.008 1.00 95.62 80 PHE A C 1
ATOM 641 O O . PHE A 1 80 ? 2.683 4.559 -18.636 1.00 95.62 80 PHE A O 1
ATOM 648 N N . LEU A 1 81 ? 4.610 3.531 -18.135 1.00 94.62 81 LEU A N 1
ATOM 649 C CA . LEU A 1 81 ? 4.370 3.554 -16.688 1.00 94.62 81 LEU A CA 1
ATOM 650 C C . LEU A 1 81 ? 4.329 4.992 -16.159 1.00 94.62 81 LEU A C 1
ATOM 652 O O . LEU A 1 81 ? 3.421 5.337 -15.408 1.00 94.62 81 LEU A O 1
ATOM 656 N N . VAL A 1 82 ? 5.277 5.838 -16.570 1.00 92.69 82 VAL A N 1
ATOM 657 C CA . VAL A 1 82 ? 5.318 7.249 -16.164 1.00 92.69 82 VAL A CA 1
ATOM 658 C C . VAL A 1 82 ? 4.035 7.956 -16.582 1.00 92.69 82 VAL A C 1
ATOM 660 O O . VAL A 1 82 ? 3.412 8.602 -15.747 1.00 92.69 82 VAL A O 1
ATOM 663 N N . GLU A 1 83 ? 3.592 7.784 -17.828 1.00 92.94 83 GLU A N 1
ATOM 664 C CA . GLU A 1 83 ? 2.327 8.353 -18.297 1.00 92.94 83 GLU A CA 1
ATOM 665 C C . GLU A 1 83 ? 1.152 7.872 -17.431 1.00 92.94 83 GLU A C 1
ATOM 667 O O . GLU A 1 83 ? 0.384 8.686 -16.914 1.00 92.94 83 GLU A O 1
ATOM 672 N N . ARG A 1 84 ? 1.065 6.559 -17.183 1.00 91.12 84 ARG A N 1
ATOM 673 C CA . ARG A 1 84 ? -0.044 5.937 -16.448 1.00 91.12 84 ARG A CA 1
ATOM 674 C C . ARG A 1 84 ? -0.161 6.389 -14.990 1.00 91.12 84 ARG A C 1
ATOM 676 O O . ARG A 1 84 ? -1.284 6.425 -14.482 1.00 91.12 84 ARG A O 1
ATOM 683 N N . PHE A 1 85 ? 0.963 6.684 -14.335 1.00 89.25 85 PHE A N 1
ATOM 684 C CA . PHE A 1 85 ? 1.040 7.058 -12.915 1.00 89.25 85 PHE A CA 1
ATOM 685 C C . PHE A 1 85 ? 1.339 8.553 -12.677 1.00 89.25 85 PHE A C 1
ATOM 687 O O . PHE A 1 85 ? 1.507 8.957 -11.532 1.00 89.25 85 PHE A O 1
ATOM 694 N N . SER A 1 86 ? 1.398 9.382 -13.727 1.00 84.12 86 SER A N 1
ATOM 695 C CA . SER A 1 86 ? 1.680 10.828 -13.615 1.00 84.12 86 SER A CA 1
ATOM 696 C C . SER A 1 86 ? 0.511 11.673 -13.098 1.00 84.12 86 SER A C 1
ATOM 698 O O . SER A 1 86 ? 0.705 12.816 -12.687 1.00 84.12 86 SER A O 1
ATOM 700 N N . THR A 1 87 ? -0.707 11.136 -13.139 1.00 86.12 87 THR A N 1
ATOM 701 C CA . THR A 1 87 ? -1.927 11.821 -12.702 1.00 86.12 87 THR A CA 1
ATOM 702 C C . THR A 1 87 ? -2.314 11.420 -11.289 1.00 86.12 87 THR A C 1
ATOM 704 O O . THR A 1 87 ? -2.003 10.309 -10.860 1.00 86.12 87 THR A O 1
ATOM 707 N N . GLU A 1 88 ? -3.093 12.274 -10.620 1.00 85.56 88 GLU A N 1
ATOM 708 C CA . GLU A 1 88 ? -3.716 11.953 -9.335 1.00 85.56 88 GLU A CA 1
ATOM 709 C C . GLU A 1 88 ? -4.398 10.572 -9.392 1.00 85.56 88 GLU A C 1
ATOM 711 O O . GLU A 1 88 ? -5.273 10.351 -10.242 1.00 85.56 88 GLU A O 1
ATOM 716 N N . PRO A 1 89 ? -3.984 9.612 -8.552 1.00 87.38 89 PRO A N 1
ATOM 717 C CA . PRO A 1 89 ? -4.513 8.268 -8.639 1.00 87.38 89 PRO A CA 1
ATOM 718 C C . PRO A 1 89 ? -5.967 8.180 -8.176 1.00 87.38 89 PRO A C 1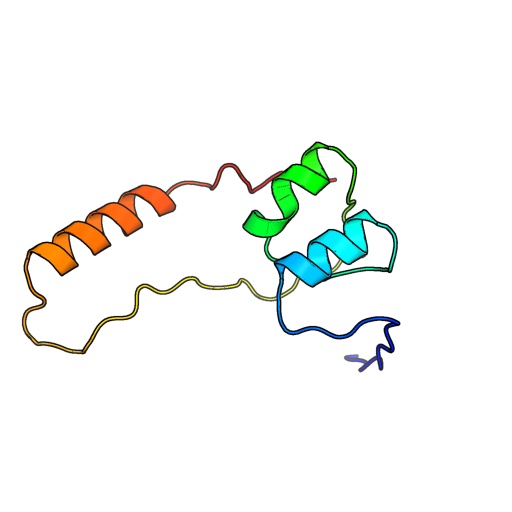
ATOM 720 O O . PRO A 1 89 ? -6.375 8.772 -7.181 1.00 87.38 89 PRO A O 1
ATOM 723 N N . TYR A 1 90 ? -6.748 7.333 -8.850 1.00 87.31 90 TYR A N 1
ATOM 724 C CA . TYR A 1 90 ? -8.165 7.120 -8.529 1.00 87.31 90 TYR A CA 1
ATOM 725 C C . TYR A 1 90 ? -8.403 6.510 -7.136 1.00 87.31 90 TYR A C 1
ATOM 727 O O . TYR A 1 90 ? -9.521 6.568 -6.626 1.00 87.31 90 TYR A O 1
ATOM 735 N N . TRP A 1 91 ? -7.375 5.902 -6.536 1.00 89.31 91 TRP A N 1
ATOM 736 C CA . TRP A 1 91 ? -7.419 5.349 -5.184 1.00 89.31 91 TRP A CA 1
ATOM 737 C C . TRP A 1 91 ? -7.161 6.389 -4.088 1.00 89.31 91 TRP A C 1
ATOM 739 O O . TRP A 1 91 ? -7.336 6.053 -2.919 1.00 89.31 91 TRP A O 1
ATOM 749 N N . ASN A 1 92 ? -6.791 7.633 -4.426 1.00 83.88 92 ASN A N 1
ATOM 750 C CA . ASN A 1 92 ? -6.670 8.705 -3.437 1.00 83.88 92 ASN A CA 1
ATOM 751 C C . ASN A 1 92 ? -8.058 9.235 -3.052 1.00 83.88 92 ASN A C 1
ATOM 753 O O . ASN A 1 92 ? -8.550 10.258 -3.540 1.00 83.88 92 ASN A O 1
ATOM 757 N N . ILE A 1 93 ? -8.739 8.475 -2.199 1.00 74.19 93 ILE A N 1
ATOM 758 C CA . ILE A 1 93 ? -10.030 8.861 -1.646 1.00 74.19 93 ILE A CA 1
ATOM 759 C C . ILE A 1 93 ? -9.752 9.759 -0.444 1.00 74.19 93 ILE A C 1
ATOM 761 O O . ILE A 1 93 ? -9.152 9.325 0.535 1.00 74.19 93 ILE A O 1
ATOM 765 N N . LYS A 1 94 ? -10.248 11.000 -0.472 1.00 65.44 94 LYS A N 1
ATOM 766 C CA . LYS A 1 94 ? -10.248 11.874 0.710 1.00 65.44 94 LYS A CA 1
ATOM 767 C C . LYS A 1 94 ? -11.222 11.322 1.752 1.00 65.44 94 LYS A C 1
ATOM 769 O O . LYS A 1 94 ? -12.389 11.712 1.788 1.00 65.44 94 LYS A O 1
ATOM 774 N N . VAL A 1 95 ? -10.758 10.379 2.564 1.00 59.22 95 VAL A N 1
ATOM 775 C CA . VAL A 1 95 ? -11.507 9.861 3.711 1.00 59.22 95 VAL A CA 1
ATOM 776 C C . VAL A 1 95 ? -11.413 10.903 4.826 1.00 59.22 95 VAL A C 1
ATOM 778 O O . VAL A 1 95 ? -10.311 11.274 5.228 1.00 59.22 95 VAL A O 1
ATOM 781 N N . ARG A 1 96 ? -12.569 11.435 5.239 1.00 51.06 96 ARG A N 1
ATOM 782 C CA . ARG A 1 96 ? -12.695 12.326 6.401 1.00 51.06 96 ARG A CA 1
ATOM 783 C C . ARG A 1 96 ? -12.595 11.545 7.699 1.00 51.06 96 ARG A C 1
ATOM 785 O O . ARG A 1 96 ? -13.094 10.398 7.709 1.00 51.06 96 ARG A O 1
#

Organism: NCBI:txid279113

InterPro domains:
  IPR005119 LysR, substrate-binding [PF03466] (5-85)
  IPR058163 LysR-type transcriptional regulator, proteobacterial-type [PTHR30537] (9-89)

pLDDT: mean 90.45, std 7.66, range [51.06, 97.88]

Radius of gyration: 17.86 Å; Cα contacts (8 Å, |Δi|>4): 45; chains: 1; bounding box: 41×26×49 Å

Secondary structure (DSSP, 8-state):
---------S---S-HHHHHHHHHTTS------HHHHHHHHHTTSS----TT--PPP----------SS--HHHHHHHHHHHHHHSSPPTT-----

Sequence (96 aa):
MEQKILVSGILWGNSGDILRDAAVEGLGITLQPDFMIYEALRERKLVRVLSDWETDDLAVFAVYPNRKFPPPKVRSFIDFLVERFSTEPYWNIKVR

Solvent-accessible surface area (backbone atoms only — not comparable to full-atom values): 6753 Å² total; per-residue (Å²): 133,92,77,91,76,89,83,86,71,95,72,84,80,94,48,68,68,62,48,50,51,40,28,54,73,65,71,53,88,73,90,73,64,51,82,81,44,34,66,40,44,75,69,63,52,39,77,92,68,67,79,95,59,84,76,82,84,85,86,87,80,92,85,73,85,93,53,100,71,68,55,68,70,57,49,55,50,50,54,51,49,49,63,74,64,70,54,90,56,92,45,73,66,88,77,128

Foldseek 3Di:
DDDDDDDDFPDDDPDQQVVLVCVLVPRDDDDDDLVNCLVCVVVVSDADDPVVDDDDDDDDDDDDDDDPDDDPVSVVVVVVVCVVPVDDDPSPDPGD